Protein AF-A0A957U459-F1 (afdb_monomer)

Structure (mmCIF, N/CA/C/O backbone):
data_AF-A0A957U459-F1
#
_entry.id   AF-A0A957U459-F1
#
loop_
_atom_site.group_PDB
_atom_site.id
_atom_site.type_symbol
_atom_site.label_atom_id
_atom_site.label_alt_id
_atom_site.label_comp_id
_atom_site.label_asym_id
_atom_site.label_entity_id
_atom_site.label_seq_id
_atom_site.pdbx_PDB_ins_code
_atom_site.Cartn_x
_atom_site.Cartn_y
_atom_site.Cartn_z
_atom_site.occupancy
_atom_site.B_iso_or_equiv
_atom_site.auth_seq_id
_atom_site.auth_comp_id
_atom_site.auth_asym_id
_atom_site.auth_atom_id
_atom_site.pdbx_PDB_model_num
ATOM 1 N N . HIS A 1 1 ? 4.588 12.563 -4.373 1.00 88.31 1 HIS A N 1
ATOM 2 C CA . HIS A 1 1 ? 4.957 13.538 -3.320 1.00 88.31 1 HIS A CA 1
ATOM 3 C C . HIS A 1 1 ? 5.023 12.902 -1.923 1.00 88.31 1 HIS A C 1
ATOM 5 O O . HIS A 1 1 ? 5.038 13.617 -0.930 1.00 88.31 1 HIS A O 1
ATOM 11 N N . ILE A 1 2 ? 5.084 11.569 -1.825 1.00 95.94 2 ILE A N 1
ATOM 12 C CA . ILE A 1 2 ? 5.213 10.871 -0.546 1.00 95.94 2 ILE A CA 1
ATOM 13 C C . ILE A 1 2 ? 6.678 10.910 -0.098 1.00 95.94 2 ILE A C 1
ATOM 15 O O . ILE A 1 2 ? 7.580 10.690 -0.911 1.00 95.94 2 ILE A O 1
ATOM 19 N N . ILE A 1 3 ? 6.904 11.215 1.178 1.00 97.38 3 ILE A N 1
ATOM 20 C CA . ILE A 1 3 ? 8.229 11.319 1.794 1.00 97.38 3 ILE A CA 1
ATOM 21 C C . ILE A 1 3 ? 8.447 10.111 2.697 1.00 97.38 3 ILE A C 1
ATOM 23 O O . ILE A 1 3 ? 7.568 9.761 3.482 1.00 97.38 3 ILE A O 1
ATOM 27 N N . ASP A 1 4 ? 9.620 9.492 2.597 1.00 97.31 4 ASP A N 1
ATOM 28 C CA . ASP A 1 4 ? 10.031 8.436 3.516 1.00 97.31 4 ASP A CA 1
ATOM 29 C C . ASP A 1 4 ? 10.542 9.067 4.823 1.00 97.31 4 ASP A C 1
ATOM 31 O O . ASP A 1 4 ? 11.595 9.717 4.814 1.00 97.31 4 ASP A O 1
ATOM 35 N N . PRO A 1 5 ? 9.846 8.874 5.958 1.00 96.50 5 PRO A N 1
ATOM 36 C CA . PRO A 1 5 ? 10.207 9.508 7.222 1.00 96.50 5 PRO A CA 1
ATOM 37 C C . PRO A 1 5 ? 11.565 9.047 7.767 1.00 96.50 5 PRO A C 1
ATOM 39 O O . PRO A 1 5 ? 12.172 9.768 8.552 1.00 96.50 5 PRO A O 1
ATOM 42 N N . ARG A 1 6 ? 12.080 7.885 7.342 1.00 95.88 6 ARG A N 1
ATOM 43 C CA . ARG A 1 6 ? 13.396 7.385 7.779 1.00 95.88 6 ARG A CA 1
ATOM 44 C C . ARG A 1 6 ? 14.543 8.189 7.178 1.00 95.88 6 ARG A C 1
ATOM 46 O O . ARG A 1 6 ? 15.633 8.219 7.739 1.00 95.88 6 ARG A O 1
ATOM 53 N N . THR A 1 7 ? 14.313 8.798 6.014 1.00 96.88 7 THR A N 1
ATOM 54 C CA . THR A 1 7 ? 15.354 9.490 5.239 1.00 96.88 7 THR A CA 1
ATOM 55 C C . THR A 1 7 ? 15.067 10.972 5.019 1.00 96.88 7 THR A C 1
ATOM 57 O O . THR A 1 7 ? 15.981 11.715 4.670 1.00 96.88 7 THR A O 1
ATOM 60 N N . GLY A 1 8 ? 13.813 11.409 5.176 1.00 97.44 8 GLY A N 1
ATOM 61 C CA . GLY A 1 8 ? 13.367 12.767 4.859 1.00 97.44 8 GLY A CA 1
ATOM 62 C C . GLY A 1 8 ? 13.345 13.087 3.360 1.00 97.44 8 GLY A C 1
ATOM 63 O O . GLY A 1 8 ? 13.225 14.249 2.980 1.00 97.44 8 GLY A O 1
ATOM 64 N N . ARG A 1 9 ? 13.483 12.081 2.487 1.00 98.12 9 ARG A N 1
ATOM 65 C CA . ARG A 1 9 ? 13.550 12.233 1.023 1.00 98.12 9 ARG A CA 1
ATOM 66 C C . ARG A 1 9 ? 12.311 11.623 0.355 1.00 98.12 9 ARG A C 1
ATOM 68 O O . ARG A 1 9 ? 11.603 10.852 1.005 1.00 98.12 9 ARG A O 1
ATOM 75 N N . PRO A 1 10 ? 12.033 11.928 -0.931 1.00 98.06 10 PRO A N 1
ATOM 76 C CA . PRO A 1 10 ? 10.982 11.236 -1.672 1.00 98.06 10 PRO A CA 1
ATOM 77 C C . PRO A 1 10 ? 11.130 9.718 -1.551 1.00 98.06 10 PRO A C 1
ATOM 79 O O . PRO A 1 10 ? 12.237 9.196 -1.712 1.00 98.06 10 PRO A O 1
ATOM 82 N N . ALA A 1 11 ? 10.027 9.035 -1.244 1.00 97.50 11 ALA A N 1
ATOM 83 C CA . ALA A 1 11 ? 10.025 7.589 -1.078 1.00 97.50 11 ALA A CA 1
ATOM 84 C C . ALA A 1 11 ? 10.488 6.900 -2.370 1.00 97.50 11 ALA A C 1
ATOM 86 O O . ALA A 1 11 ? 10.060 7.258 -3.468 1.00 97.50 11 ALA A O 1
ATOM 87 N N . LYS A 1 12 ? 11.377 5.915 -2.226 1.00 97.38 12 LYS A N 1
ATOM 88 C CA . LYS A 1 12 ? 11.777 5.006 -3.302 1.00 97.38 12 LYS A CA 1
ATOM 89 C C . LYS A 1 12 ? 11.097 3.672 -3.036 1.00 97.38 12 LYS A C 1
ATOM 91 O O . LYS A 1 12 ? 11.358 3.079 -1.996 1.00 97.38 12 LYS A O 1
ATOM 96 N N . THR A 1 13 ? 10.232 3.243 -3.943 1.00 97.75 13 THR A N 1
ATOM 97 C CA . THR A 1 13 ? 9.380 2.066 -3.764 1.00 97.75 13 THR A CA 1
ATOM 98 C C . THR A 1 13 ? 9.205 1.329 -5.086 1.00 97.75 13 THR A C 1
ATOM 100 O O . THR A 1 13 ? 9.276 1.945 -6.150 1.00 97.75 13 THR A O 1
ATOM 103 N N . ASP A 1 14 ? 9.005 0.018 -5.007 1.00 98.06 14 ASP A N 1
ATOM 104 C CA . ASP A 1 14 ? 8.630 -0.867 -6.112 1.00 98.06 14 ASP A CA 1
ATOM 105 C C . ASP A 1 14 ? 7.112 -0.877 -6.369 1.00 98.06 14 ASP A C 1
ATOM 107 O O . ASP A 1 14 ? 6.656 -1.431 -7.369 1.00 98.06 14 ASP A O 1
ATOM 111 N N . VAL A 1 15 ? 6.337 -0.182 -5.537 1.00 98.25 15 VAL A N 1
ATOM 112 C CA . VAL A 1 15 ? 4.883 -0.054 -5.650 1.00 98.25 15 VAL A CA 1
ATOM 113 C C . VAL A 1 15 ? 4.493 1.073 -6.604 1.00 98.25 15 VAL A C 1
ATOM 115 O O . VAL A 1 15 ? 4.879 2.227 -6.410 1.00 98.25 15 VAL A O 1
ATOM 118 N N . LEU A 1 16 ? 3.672 0.749 -7.600 1.00 97.62 16 LEU A N 1
ATOM 119 C CA . LEU A 1 16 ? 3.060 1.708 -8.516 1.00 97.62 16 LEU A CA 1
ATOM 120 C C . LEU A 1 16 ? 1.793 2.329 -7.911 1.00 97.62 16 LEU A C 1
ATOM 122 O O . LEU A 1 16 ? 1.601 3.544 -7.979 1.00 97.62 16 LEU A O 1
ATOM 126 N N . ALA A 1 17 ? 0.931 1.508 -7.307 1.00 97.38 17 ALA A N 1
ATOM 127 C CA . ALA A 1 17 ? -0.320 1.954 -6.699 1.00 97.38 17 ALA A CA 1
ATOM 128 C C . ALA A 1 17 ? -0.729 1.078 -5.508 1.00 97.38 17 ALA A C 1
ATOM 130 O O . ALA A 1 17 ? -0.425 -0.111 -5.459 1.00 97.38 17 ALA A O 1
ATOM 131 N N . VAL A 1 18 ? -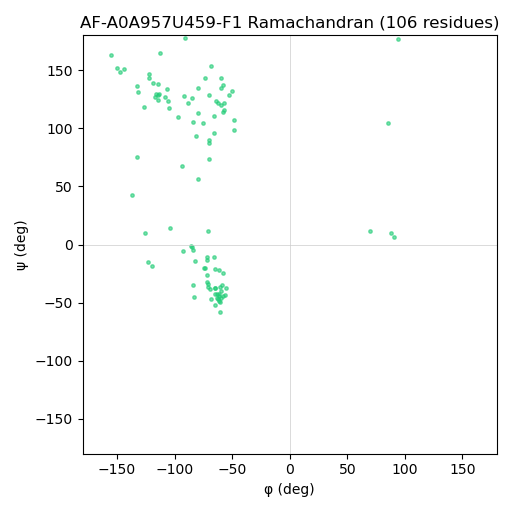1.465 1.673 -4.566 1.00 97.94 18 VAL A N 1
ATOM 132 C CA . VAL A 1 18 ? -2.082 0.966 -3.437 1.00 97.94 18 VAL A CA 1
ATOM 133 C C . VAL A 1 18 ? -3.540 1.383 -3.329 1.00 97.94 18 VAL A C 1
ATOM 135 O O . VAL A 1 18 ? -3.843 2.575 -3.295 1.00 97.94 18 VAL A O 1
ATOM 138 N N . THR A 1 19 ? -4.429 0.403 -3.214 1.00 96.81 19 THR A N 1
ATOM 139 C CA . THR A 1 19 ? -5.828 0.595 -2.825 1.00 96.81 19 THR A CA 1
ATOM 140 C C . THR A 1 19 ? -6.043 -0.060 -1.469 1.00 96.81 19 THR A C 1
ATOM 142 O O . THR A 1 19 ? -5.688 -1.220 -1.288 1.00 96.81 19 THR A O 1
ATOM 145 N N . MET A 1 20 ? -6.625 0.674 -0.520 1.00 97.62 20 MET A N 1
ATOM 146 C CA . MET A 1 20 ? -6.884 0.189 0.837 1.00 97.62 20 MET A CA 1
ATOM 147 C C . MET A 1 20 ? -8.376 0.193 1.143 1.00 97.62 20 MET A C 1
ATOM 149 O O . MET A 1 20 ? -9.068 1.168 0.853 1.00 97.62 20 MET A O 1
ATOM 153 N N . LEU A 1 21 ? -8.841 -0.862 1.805 1.00 96.56 21 LEU A N 1
ATOM 154 C CA . LEU A 1 21 ? -10.178 -0.965 2.370 1.00 96.56 21 LEU A CA 1
ATOM 155 C C . LEU A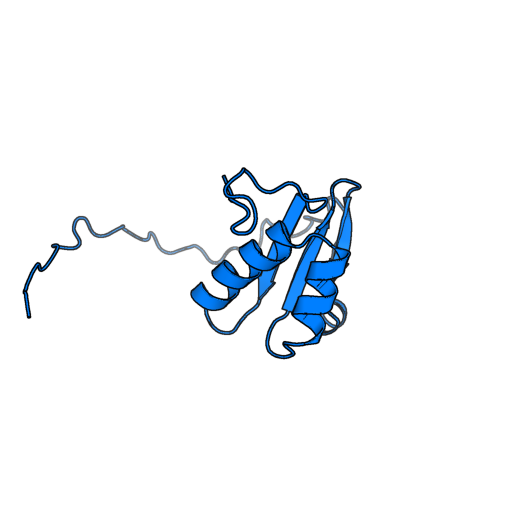 1 21 ? -10.082 -1.031 3.897 1.00 96.56 21 LEU A C 1
ATOM 157 O O . LEU A 1 21 ? -9.341 -1.841 4.458 1.00 96.56 21 LEU A O 1
ATOM 161 N N . ALA A 1 22 ? -10.841 -0.162 4.559 1.00 96.69 22 ALA A N 1
ATOM 162 C CA . ALA A 1 22 ? -10.960 -0.094 6.010 1.00 96.69 22 ALA A CA 1
ATOM 163 C C . ALA A 1 22 ? -12.303 0.546 6.392 1.00 96.69 22 ALA A C 1
ATOM 165 O O . ALA A 1 22 ? -12.897 1.262 5.587 1.00 96.69 22 ALA A O 1
ATOM 166 N N . ASP A 1 23 ? -12.726 0.378 7.647 1.00 97.00 23 ASP A N 1
ATOM 167 C CA . ASP A 1 23 ? -13.982 0.948 8.170 1.00 97.00 23 ASP A CA 1
ATOM 168 C C . ASP A 1 23 ? -14.033 2.483 8.131 1.00 97.00 23 ASP A C 1
ATOM 170 O O . ASP A 1 23 ? -15.102 3.089 8.192 1.00 97.00 23 ASP A O 1
ATOM 174 N N . ARG A 1 24 ? -12.866 3.136 8.076 1.00 97.50 24 ARG A N 1
ATOM 175 C CA . ARG A 1 24 ? -12.745 4.596 8.041 1.00 97.50 24 ARG A CA 1
ATOM 176 C C . ARG A 1 24 ? -11.779 5.035 6.956 1.00 97.50 24 ARG A C 1
ATOM 178 O O . ARG A 1 24 ? -10.652 4.543 6.889 1.00 97.50 24 ARG A O 1
ATOM 185 N N . THR A 1 25 ? -12.166 6.065 6.208 1.00 97.38 25 THR A N 1
ATOM 186 C CA . THR A 1 25 ? -11.351 6.651 5.134 1.00 97.38 25 THR A CA 1
ATOM 187 C C . THR A 1 25 ? -9.980 7.106 5.623 1.00 97.38 25 THR A C 1
ATOM 189 O O . THR A 1 25 ? -8.978 6.807 4.988 1.00 97.38 25 THR A O 1
ATOM 192 N N . VAL A 1 26 ? -9.908 7.760 6.789 1.00 97.94 26 VAL A N 1
ATOM 193 C CA . VAL A 1 26 ? -8.627 8.198 7.375 1.00 97.94 26 VAL A CA 1
ATOM 194 C C . VAL A 1 26 ? -7.694 7.021 7.667 1.00 97.94 26 VAL A C 1
ATOM 196 O O . VAL A 1 26 ? -6.488 7.114 7.474 1.00 97.94 26 VAL A O 1
ATOM 199 N N . THR A 1 27 ? -8.249 5.886 8.094 1.00 98.00 27 THR A N 1
ATOM 200 C CA . THR A 1 27 ? -7.473 4.675 8.354 1.00 98.00 27 THR A CA 1
ATOM 201 C C . THR A 1 27 ? -6.937 4.106 7.040 1.00 98.00 27 THR A C 1
ATOM 203 O O . THR A 1 27 ? -5.739 3.845 6.943 1.00 98.00 27 THR A O 1
ATOM 206 N N . ALA A 1 28 ? -7.777 3.993 6.008 1.00 98.12 28 ALA A N 1
ATOM 207 C CA . ALA A 1 28 ? -7.343 3.557 4.680 1.00 98.12 28 ALA A CA 1
ATOM 208 C C . ALA A 1 28 ? -6.242 4.466 4.099 1.00 98.12 28 ALA A C 1
ATOM 210 O O . ALA A 1 28 ? -5.233 3.971 3.605 1.00 98.12 28 ALA A O 1
ATOM 211 N N . GLU A 1 29 ? -6.400 5.785 4.218 1.00 97.44 29 GLU A N 1
ATOM 212 C CA . GLU A 1 29 ? -5.469 6.792 3.701 1.00 97.44 29 GLU A CA 1
ATOM 213 C C . GLU A 1 29 ? -4.071 6.673 4.325 1.00 97.44 29 GLU A C 1
ATOM 215 O O . GLU A 1 29 ? -3.068 6.587 3.606 1.00 97.44 29 GLU A O 1
ATOM 220 N N . ILE A 1 30 ? -4.012 6.571 5.657 1.00 97.44 30 ILE A N 1
ATOM 221 C CA . ILE A 1 30 ? -2.753 6.440 6.397 1.00 97.44 30 ILE A CA 1
ATOM 222 C C . ILE A 1 30 ? -2.037 5.151 5.988 1.00 97.44 30 ILE A C 1
ATOM 224 O O . ILE A 1 30 ? -0.834 5.154 5.709 1.00 97.44 30 ILE A O 1
ATOM 228 N N . HIS A 1 31 ? -2.771 4.038 5.943 1.00 98.38 31 HIS A N 1
ATOM 229 C CA . HIS A 1 31 ? -2.177 2.742 5.637 1.00 98.38 31 HIS A CA 1
ATOM 230 C C . HIS A 1 31 ? -1.766 2.615 4.169 1.00 98.38 31 HIS A C 1
ATOM 232 O O . HIS A 1 31 ? -0.732 2.006 3.905 1.00 98.38 31 HIS A O 1
ATOM 238 N N . ALA A 1 32 ? -2.474 3.254 3.233 1.00 98.19 32 ALA A N 1
ATOM 239 C CA . ALA A 1 32 ? -2.084 3.277 1.825 1.00 98.19 32 ALA A CA 1
ATOM 240 C C . ALA A 1 32 ? -0.698 3.912 1.650 1.00 98.19 32 ALA A C 1
ATOM 242 O O . ALA A 1 32 ? 0.176 3.348 0.991 1.00 98.19 32 ALA A O 1
ATOM 243 N N . LYS A 1 33 ? -0.460 5.054 2.310 1.00 97.94 33 LYS A N 1
ATOM 244 C CA . LYS A 1 33 ? 0.847 5.726 2.300 1.00 97.94 33 LYS A CA 1
ATOM 245 C C . LYS A 1 33 ? 1.929 4.887 2.972 1.00 97.94 33 LYS A C 1
ATOM 247 O O . LYS A 1 33 ? 3.038 4.814 2.451 1.00 97.94 33 LYS A O 1
ATOM 252 N N . ALA A 1 34 ? 1.617 4.256 4.106 1.00 98.12 34 ALA A N 1
ATOM 253 C CA . ALA A 1 34 ? 2.565 3.395 4.808 1.00 98.12 34 ALA A CA 1
ATOM 254 C C . ALA A 1 34 ? 3.015 2.220 3.927 1.00 98.12 34 ALA A C 1
ATOM 256 O O . ALA A 1 34 ? 4.213 2.012 3.763 1.00 98.12 34 ALA A O 1
ATOM 257 N N . VAL A 1 35 ? 2.071 1.504 3.310 1.00 98.50 35 VAL A N 1
ATOM 258 C CA . VAL A 1 35 ? 2.355 0.389 2.393 1.00 98.50 35 VAL A CA 1
ATOM 259 C C . VAL A 1 35 ? 3.157 0.867 1.183 1.00 98.50 35 VAL A C 1
ATOM 261 O O . VAL A 1 35 ? 4.167 0.257 0.846 1.00 98.50 35 VAL A O 1
ATOM 264 N N . LEU A 1 36 ? 2.786 2.004 0.586 1.00 98.44 36 LEU A N 1
ATOM 265 C CA . LEU A 1 36 ? 3.520 2.574 -0.545 1.00 98.44 36 LEU A CA 1
ATOM 266 C C . LEU A 1 36 ? 4.977 2.900 -0.185 1.00 98.44 36 LEU A C 1
ATOM 268 O O . LEU A 1 36 ? 5.868 2.650 -0.990 1.00 98.44 36 LEU A O 1
ATOM 272 N N . ILE A 1 37 ? 5.243 3.431 1.013 1.00 98.38 37 ILE A N 1
ATOM 273 C CA . ILE A 1 37 ? 6.612 3.720 1.481 1.00 98.38 37 ILE A CA 1
ATOM 274 C C . ILE A 1 37 ? 7.399 2.434 1.753 1.00 98.38 37 ILE A C 1
ATOM 276 O O . ILE A 1 37 ? 8.601 2.396 1.496 1.00 98.38 37 ILE A O 1
ATOM 280 N N . LEU A 1 38 ? 6.744 1.413 2.310 1.00 98.25 38 LEU A N 1
ATOM 281 C CA . LEU A 1 38 ? 7.375 0.148 2.682 1.00 98.25 38 LEU A CA 1
ATOM 282 C C . LEU A 1 38 ? 7.776 -0.693 1.462 1.00 98.25 38 LEU A C 1
ATOM 284 O O . LEU A 1 38 ? 8.805 -1.362 1.518 1.00 98.25 38 LEU A O 1
ATOM 288 N N . GLY A 1 39 ? 7.001 -0.630 0.379 1.00 98.19 39 GLY A N 1
ATOM 289 C CA . GLY A 1 39 ? 7.177 -1.4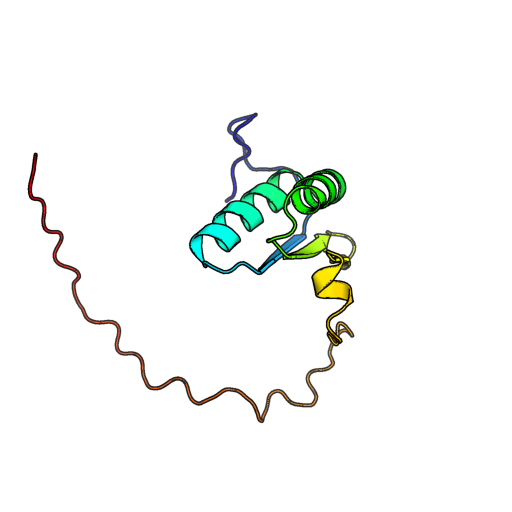96 -0.787 1.00 98.19 39 GLY A CA 1
ATOM 290 C C . GLY A 1 39 ? 6.291 -2.742 -0.727 1.00 98.19 39 GLY A C 1
ATOM 291 O O . GLY A 1 39 ? 5.574 -2.950 0.255 1.00 98.19 39 GLY A O 1
ATOM 292 N N . VAL A 1 40 ? 6.330 -3.572 -1.771 1.00 98.19 40 VAL A N 1
ATOM 293 C CA . VAL A 1 40 ? 5.436 -4.737 -1.914 1.00 98.19 40 VAL A CA 1
ATOM 294 C C . VAL A 1 40 ? 5.624 -5.733 -0.766 1.00 98.19 40 VAL A C 1
ATOM 296 O O . VAL A 1 40 ? 4.682 -6.009 -0.023 1.00 98.19 40 VAL A O 1
ATOM 299 N N . GLU A 1 41 ? 6.839 -6.253 -0.577 1.00 97.31 41 GLU A N 1
ATOM 300 C CA . GLU A 1 41 ? 7.100 -7.338 0.382 1.00 97.31 41 GLU A CA 1
ATOM 301 C C . GLU A 1 41 ? 6.839 -6.907 1.837 1.00 97.31 41 GLU A C 1
ATOM 303 O O . GLU A 1 41 ? 6.084 -7.542 2.581 1.00 97.31 41 GLU A O 1
ATOM 308 N N . GLU A 1 42 ? 7.447 -5.793 2.246 1.00 98.12 42 GLU A N 1
ATOM 309 C CA . GLU A 1 42 ? 7.288 -5.220 3.584 1.00 98.12 42 GLU A CA 1
ATOM 310 C C . GLU A 1 42 ? 5.847 -4.755 3.831 1.00 98.12 42 GLU A C 1
ATOM 312 O O . GLU A 1 42 ? 5.317 -4.922 4.932 1.00 98.12 42 GLU A O 1
ATOM 317 N N . GLY A 1 43 ? 5.194 -4.205 2.804 1.00 97.94 43 GLY A N 1
ATOM 318 C CA . GLY A 1 43 ? 3.804 -3.772 2.841 1.00 97.94 43 GLY A CA 1
ATOM 319 C C . GLY A 1 43 ? 2.839 -4.932 3.077 1.00 97.94 43 GLY A C 1
ATOM 320 O O . GLY A 1 43 ? 1.993 -4.849 3.967 1.00 97.94 43 GLY A O 1
ATOM 321 N N . LEU A 1 44 ? 3.004 -6.052 2.367 1.00 97.00 44 LEU A N 1
ATOM 322 C CA . LEU A 1 44 ? 2.205 -7.260 2.599 1.00 97.00 44 LEU A CA 1
ATOM 323 C C . LEU A 1 44 ? 2.413 -7.809 4.013 1.00 97.00 44 LEU A C 1
ATOM 325 O O . LEU A 1 44 ? 1.444 -8.146 4.697 1.00 97.00 44 LEU A O 1
ATOM 329 N N . ARG A 1 45 ? 3.657 -7.834 4.507 1.00 97.25 45 ARG A N 1
ATOM 330 C CA . ARG A 1 45 ? 3.940 -8.269 5.884 1.00 97.25 45 ARG A CA 1
ATOM 331 C C . ARG A 1 45 ? 3.328 -7.338 6.926 1.00 97.25 45 ARG A C 1
ATOM 333 O O . ARG A 1 45 ? 2.857 -7.794 7.969 1.00 97.25 45 ARG A O 1
ATOM 340 N N . TYR A 1 46 ? 3.328 -6.039 6.651 1.00 97.69 46 TYR A N 1
ATOM 341 C CA . TYR A 1 46 ? 2.682 -5.031 7.479 1.00 97.69 46 TYR A CA 1
ATOM 342 C C . TYR A 1 46 ? 1.160 -5.233 7.542 1.00 97.69 46 TYR A C 1
ATOM 344 O O . TYR A 1 46 ? 0.578 -5.140 8.629 1.00 97.69 46 TYR A O 1
ATOM 352 N N . LEU A 1 47 ? 0.521 -5.545 6.410 1.00 96.88 47 LEU A N 1
ATOM 353 C CA . LEU A 1 47 ? -0.918 -5.815 6.334 1.00 96.88 47 LEU A CA 1
ATOM 354 C C . LEU A 1 47 ? -1.301 -7.146 6.989 1.00 96.88 47 LEU A C 1
ATOM 356 O O . LEU A 1 47 ? -2.303 -7.201 7.695 1.00 96.88 47 LEU A O 1
ATOM 360 N N . ALA A 1 48 ? -0.469 -8.184 6.876 1.00 95.19 48 ALA A N 1
ATOM 361 C CA . ALA A 1 48 ? -0.710 -9.484 7.513 1.00 95.19 48 ALA A CA 1
ATOM 362 C C . ALA A 1 48 ? -0.860 -9.404 9.048 1.00 95.19 48 ALA A C 1
ATOM 364 O O . ALA A 1 48 ? -1.501 -10.250 9.664 1.00 95.19 48 ALA A O 1
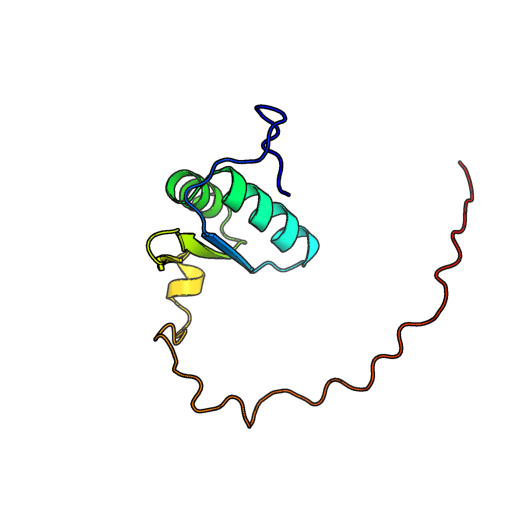ATOM 365 N N . GLN A 1 49 ? -0.298 -8.369 9.680 1.00 96.62 49 GLN A N 1
ATOM 366 C CA . GLN A 1 49 ? -0.412 -8.124 11.124 1.00 96.62 49 GLN A CA 1
ATOM 367 C C . GLN A 1 49 ? -1.679 -7.338 11.511 1.00 96.62 49 GLN A C 1
ATOM 369 O O . GLN A 1 49 ? -1.880 -7.033 12.687 1.00 96.62 49 GLN A O 1
ATOM 374 N N . ARG A 1 50 ? -2.509 -6.946 10.537 1.00 96.25 50 ARG A N 1
ATOM 375 C CA . ARG A 1 50 ? -3.652 -6.037 10.703 1.00 96.25 50 ARG A CA 1
ATOM 376 C C . ARG A 1 50 ? -4.890 -6.617 10.010 1.00 96.25 50 ARG A C 1
ATOM 378 O O . ARG A 1 50 ? -5.294 -6.104 8.974 1.00 96.25 50 ARG A O 1
ATOM 385 N N . PRO A 1 51 ? -5.539 -7.636 10.598 1.00 92.06 51 PRO A N 1
ATOM 386 C CA . PRO A 1 51 ? -6.637 -8.371 9.958 1.00 92.06 51 PRO A CA 1
ATOM 387 C C . PRO A 1 51 ? -7.908 -7.543 9.699 1.00 92.06 51 PRO A C 1
ATOM 389 O O . PRO A 1 51 ? -8.807 -8.011 9.017 1.00 92.06 51 PRO A O 1
ATOM 392 N N . ALA A 1 52 ? -8.007 -6.328 10.248 1.00 94.38 52 ALA A N 1
ATOM 393 C CA . ALA A 1 52 ? -9.096 -5.392 9.957 1.00 94.38 52 ALA A CA 1
ATOM 394 C C . ALA A 1 52 ? -8.849 -4.541 8.694 1.00 94.38 52 ALA A C 1
ATOM 396 O O . ALA A 1 52 ? -9.677 -3.699 8.351 1.00 94.38 52 ALA A O 1
ATOM 397 N N . LEU A 1 53 ? -7.693 -4.698 8.043 1.00 97.19 53 LEU A N 1
ATOM 398 C CA . LEU A 1 53 ? -7.324 -3.976 6.833 1.00 97.19 53 LEU A CA 1
ATOM 399 C C . LEU A 1 53 ? -7.213 -4.949 5.672 1.00 97.19 53 LEU A C 1
ATOM 401 O O . LEU A 1 53 ? -6.587 -5.999 5.788 1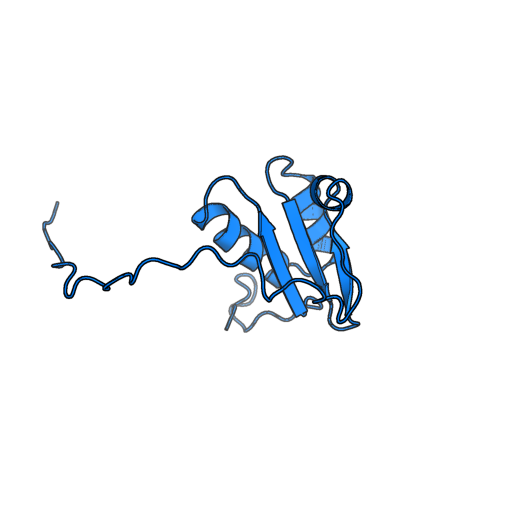.00 97.19 53 LEU A O 1
ATOM 405 N N . GLU A 1 54 ? -7.725 -4.531 4.525 1.00 97.19 54 GLU A N 1
ATOM 406 C CA . GLU A 1 54 ? -7.508 -5.227 3.265 1.00 97.19 54 GLU A CA 1
ATOM 407 C C . GLU A 1 54 ? -6.854 -4.271 2.265 1.00 97.19 54 GLU A C 1
ATOM 409 O O . GLU A 1 54 ? -7.109 -3.063 2.290 1.00 97.19 54 GLU A O 1
ATOM 414 N N . GLY A 1 55 ? -5.997 -4.796 1.393 1.00 96.31 55 GLY A N 1
ATOM 415 C CA . GLY A 1 55 ? -5.258 -3.995 0.425 1.00 96.31 55 GLY A CA 1
ATOM 416 C C . GLY A 1 55 ? -4.973 -4.709 -0.893 1.00 96.31 55 GLY A C 1
ATOM 417 O O . GLY A 1 55 ? -4.786 -5.925 -0.942 1.00 96.31 55 GLY A O 1
ATOM 418 N N . LEU A 1 56 ? -4.923 -3.910 -1.955 1.00 96.69 56 LEU A N 1
ATOM 419 C CA . LEU A 1 56 ? -4.450 -4.269 -3.287 1.00 96.69 56 LEU A CA 1
ATOM 420 C C . LEU A 1 56 ? -3.231 -3.404 -3.593 1.00 96.69 56 LEU A C 1
ATOM 422 O O . LEU A 1 56 ? -3.300 -2.178 -3.497 1.00 96.69 56 LEU A O 1
ATOM 426 N N . ILE A 1 57 ? -2.130 -4.040 -3.970 1.00 98.00 57 ILE A N 1
ATOM 427 C CA . ILE A 1 57 ? -0.884 -3.390 -4.366 1.00 98.00 57 ILE A CA 1
ATOM 428 C C . ILE A 1 57 ? -0.624 -3.740 -5.830 1.00 98.00 57 ILE A C 1
ATOM 430 O O . ILE A 1 57 ? -0.666 -4.910 -6.194 1.00 98.00 57 ILE A O 1
ATOM 434 N N . ILE A 1 58 ? -0.362 -2.733 -6.657 1.00 97.31 58 ILE A N 1
ATOM 435 C CA . ILE A 1 58 ? 0.127 -2.910 -8.028 1.00 97.31 58 ILE A CA 1
ATO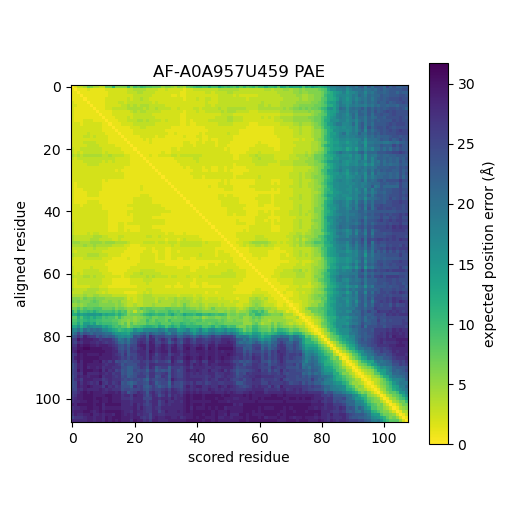M 436 C C . ILE A 1 58 ? 1.583 -2.478 -8.026 1.00 97.31 58 ILE A C 1
ATOM 438 O O . ILE A 1 58 ? 1.885 -1.372 -7.569 1.00 97.31 58 ILE A O 1
ATOM 442 N N . ASP A 1 59 ? 2.482 -3.323 -8.508 1.00 97.50 59 ASP A N 1
ATOM 443 C CA . ASP A 1 59 ? 3.894 -2.970 -8.643 1.00 97.50 59 ASP A CA 1
ATOM 444 C C . ASP A 1 59 ? 4.225 -2.371 -10.020 1.00 97.50 59 ASP A C 1
ATOM 446 O O . ASP A 1 59 ? 3.367 -2.215 -10.890 1.00 97.50 59 ASP A O 1
ATOM 450 N N . HIS A 1 60 ? 5.483 -1.977 -10.219 1.00 95.69 60 HIS A N 1
ATOM 451 C CA . HIS A 1 60 ? 5.926 -1.399 -11.493 1.00 95.69 60 HIS A CA 1
ATOM 452 C C . HIS A 1 60 ? 6.024 -2.417 -12.643 1.00 95.69 60 HIS A C 1
ATOM 454 O O . HIS A 1 60 ? 6.155 -1.994 -13.792 1.00 95.69 60 HIS A O 1
ATOM 460 N N . ALA A 1 61 ? 5.976 -3.725 -12.363 1.00 95.12 61 ALA A N 1
ATOM 461 C CA . ALA A 1 61 ? 5.861 -4.761 -13.389 1.00 95.12 61 ALA A CA 1
ATOM 462 C C . ALA A 1 61 ? 4.402 -4.956 -13.844 1.00 95.12 61 ALA A C 1
ATOM 464 O O . ALA A 1 61 ? 4.163 -5.519 -14.912 1.00 95.12 61 ALA A O 1
ATOM 465 N N . GLY A 1 62 ? 3.444 -4.422 -13.081 1.00 93.06 62 GLY A N 1
ATOM 466 C CA . GLY A 1 62 ? 2.013 -4.573 -13.315 1.00 93.06 62 GLY A CA 1
ATOM 467 C C . GLY A 1 62 ? 1.414 -5.780 -12.596 1.00 93.06 62 GLY A C 1
ATOM 468 O O . GLY A 1 62 ? 0.234 -6.064 -12.804 1.00 93.06 62 GLY A O 1
ATOM 469 N N . ASP A 1 63 ? 2.187 -6.467 -11.750 1.00 95.00 63 ASP A N 1
ATOM 470 C CA . ASP A 1 63 ? 1.673 -7.578 -10.960 1.00 95.00 63 ASP A CA 1
ATOM 471 C C . ASP A 1 63 ? 0.786 -7.048 -9.827 1.00 95.00 63 ASP A C 1
ATOM 473 O O . ASP A 1 63 ? 1.033 -5.989 -9.235 1.00 95.00 63 ASP A O 1
ATOM 477 N N . ILE A 1 64 ? -0.277 -7.802 -9.537 1.00 95.31 64 ILE A N 1
ATOM 478 C CA . ILE A 1 64 ? -1.269 -7.456 -8.521 1.00 95.31 64 ILE A CA 1
ATOM 479 C C . ILE A 1 64 ? -1.071 -8.350 -7.299 1.00 95.31 64 ILE A C 1
ATOM 481 O O . ILE A 1 64 ? -1.167 -9.574 -7.378 1.00 95.31 64 ILE A O 1
ATOM 485 N N . HIS A 1 65 ? -0.875 -7.717 -6.146 1.00 96.06 65 HIS A N 1
ATOM 486 C CA . HIS A 1 65 ? -0.705 -8.372 -4.855 1.00 96.06 65 HIS A CA 1
ATOM 487 C C . HIS A 1 65 ? -1.881 -8.023 -3.951 1.00 96.06 65 HIS A C 1
ATOM 489 O O . HIS A 1 65 ? -2.175 -6.850 -3.718 1.00 96.06 65 HIS A O 1
ATOM 495 N N . LEU A 1 66 ? -2.564 -9.038 -3.433 1.00 95.06 66 LEU A N 1
ATOM 496 C CA . LEU A 1 66 ? -3.806 -8.877 -2.683 1.00 95.06 66 LEU A CA 1
ATOM 497 C C . LEU A 1 66 ? -3.672 -9.464 -1.285 1.00 95.06 66 LEU A C 1
ATOM 499 O O . LEU A 1 66 ? -3.075 -10.524 -1.087 1.00 95.06 66 LEU A O 1
ATOM 503 N N . THR A 1 67 ? -4.299 -8.809 -0.316 1.00 94.69 67 THR A N 1
ATOM 504 C CA . THR A 1 67 ? -4.559 -9.434 0.978 1.00 94.69 67 THR A CA 1
ATOM 505 C C . THR A 1 67 ? -5.594 -10.563 0.839 1.00 94.69 67 THR A C 1
ATOM 507 O O . THR A 1 67 ? -6.436 -10.532 -0.068 1.00 94.69 67 THR A O 1
ATOM 510 N N . PRO A 1 68 ? -5.580 -11.571 1.733 1.00 90.38 68 PRO A N 1
ATOM 511 C CA . PRO A 1 68 ? -6.481 -12.719 1.633 1.00 90.38 68 PRO A CA 1
ATOM 512 C C . PRO A 1 68 ? -7.973 -12.365 1.570 1.00 90.38 68 PRO A C 1
ATOM 514 O O . PRO A 1 68 ? -8.717 -13.007 0.831 1.00 90.38 68 PRO A O 1
ATOM 517 N N . GLY A 1 69 ? -8.428 -11.342 2.300 1.00 88.62 69 GLY A N 1
ATOM 518 C CA . GLY A 1 69 ? -9.836 -10.950 2.289 1.00 88.62 69 GLY A CA 1
ATOM 519 C C . GLY A 1 69 ? -10.269 -10.235 1.008 1.00 88.62 69 GLY A C 1
A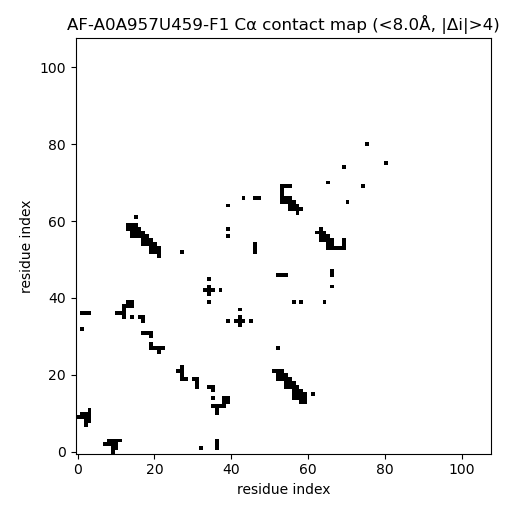TOM 520 O O . GLY A 1 69 ? -11.460 -10.234 0.701 1.00 88.62 69 GLY A O 1
ATOM 521 N N . LEU A 1 70 ? -9.341 -9.671 0.225 1.00 87.81 70 LEU A N 1
ATOM 522 C CA . LEU A 1 70 ? -9.632 -9.200 -1.135 1.00 87.81 70 LEU A CA 1
ATOM 523 C C . LEU A 1 70 ? -9.549 -10.315 -2.175 1.00 87.81 70 LEU A C 1
ATOM 525 O O . LEU A 1 70 ? -10.376 -10.315 -3.075 1.00 87.81 70 LEU A O 1
ATOM 529 N N . LEU A 1 71 ? -8.638 -11.285 -2.033 1.00 85.56 71 LEU A N 1
ATOM 530 C CA . LEU A 1 71 ? -8.620 -12.483 -2.892 1.00 85.56 71 LEU A CA 1
ATOM 531 C C . LEU A 1 71 ? -9.927 -13.276 -2.812 1.00 85.56 71 LEU A C 1
ATOM 533 O O . LEU A 1 71 ? -10.369 -13.852 -3.798 1.00 85.56 71 LEU A O 1
ATOM 537 N N . ALA A 1 72 ? -10.546 -13.308 -1.631 1.00 83.56 72 ALA A N 1
ATOM 538 C CA . ALA A 1 72 ? -11.833 -13.962 -1.422 1.00 83.56 72 ALA A CA 1
ATOM 539 C C . ALA A 1 72 ? -13.015 -13.208 -2.061 1.00 83.56 72 ALA A C 1
ATOM 541 O O . ALA A 1 72 ? -14.127 -13.738 -2.096 1.00 83.56 72 ALA A O 1
ATOM 542 N N . ARG A 1 73 ? -12.806 -11.973 -2.533 1.00 82.56 73 ARG A N 1
ATOM 543 C CA . ARG A 1 73 ? -13.801 -11.223 -3.297 1.00 82.56 73 ARG A CA 1
ATOM 544 C C . ARG A 1 73 ? -13.563 -11.512 -4.773 1.00 82.56 73 ARG A C 1
ATOM 546 O O . ARG A 1 73 ? -12.446 -11.374 -5.253 1.00 82.56 73 ARG A O 1
ATOM 553 N N . ASP A 1 74 ? -14.617 -11.918 -5.470 1.00 79.50 74 ASP A N 1
ATOM 554 C CA . ASP A 1 74 ? -14.600 -12.210 -6.906 1.00 79.50 74 ASP A CA 1
ATOM 555 C C . ASP A 1 74 ? -14.438 -10.906 -7.708 1.00 79.50 74 ASP A C 1
ATOM 557 O O . ASP A 1 74 ? -15.398 -10.326 -8.213 1.00 79.50 74 ASP A O 1
ATOM 561 N N . LEU A 1 75 ? -13.222 -10.359 -7.686 1.00 83.31 75 LEU A N 1
ATOM 562 C CA . LEU A 1 75 ? -12.847 -9.134 -8.376 1.00 83.31 75 LEU A CA 1
ATOM 563 C C . LEU A 1 75 ? -12.393 -9.491 -9.787 1.00 83.31 75 LEU A C 1
ATOM 565 O O . LEU A 1 75 ? -11.417 -10.220 -9.967 1.00 83.31 75 LEU A O 1
ATOM 569 N N . ASP A 1 76 ? -13.056 -8.920 -10.787 1.00 84.50 76 ASP A N 1
ATOM 570 C CA . ASP A 1 76 ? -12.567 -8.991 -12.156 1.00 84.50 76 ASP A CA 1
ATOM 571 C C . ASP A 1 76 ? -11.381 -8.034 -12.331 1.00 84.50 76 ASP A C 1
ATOM 573 O O . ASP A 1 76 ? -11.530 -6.812 -12.384 1.00 84.50 76 ASP A O 1
ATOM 577 N N . LEU A 1 77 ? -10.183 -8.612 -12.372 1.00 80.94 77 LEU A N 1
ATOM 578 C CA . LEU A 1 77 ? -8.919 -7.899 -12.553 1.00 80.94 77 LEU A CA 1
ATOM 579 C C . LEU A 1 77 ? -8.373 -8.053 -13.977 1.00 80.94 77 LEU A C 1
ATOM 581 O O . LEU A 1 77 ? -7.197 -7.772 -14.223 1.00 80.94 77 LEU A O 1
ATOM 585 N N . THR A 1 78 ? -9.197 -8.520 -14.920 1.00 77.44 78 THR A N 1
ATOM 586 C CA . THR A 1 78 ? -8.767 -8.652 -16.309 1.00 77.44 78 THR A CA 1
ATOM 587 C C . THR A 1 78 ? -8.595 -7.265 -16.953 1.00 77.44 78 THR A C 1
ATOM 589 O O . THR A 1 78 ? -9.478 -6.408 -16.868 1.00 77.44 78 THR A O 1
ATOM 592 N N . PRO A 1 79 ? -7.445 -6.977 -17.596 1.00 65.12 79 PRO A N 1
ATOM 593 C CA . PRO A 1 79 ? -7.233 -5.678 -18.224 1.00 65.12 79 PRO A CA 1
ATOM 594 C C . PRO A 1 79 ? -8.281 -5.396 -19.312 1.00 65.12 79 PRO A C 1
ATOM 596 O O . PRO A 1 79 ? -8.361 -6.116 -20.306 1.00 65.12 79 PRO A O 1
ATOM 599 N N . GLY A 1 80 ? -9.057 -4.320 -19.149 1.00 65.56 80 GLY A N 1
ATOM 600 C CA . GLY A 1 80 ? -10.022 -3.857 -20.154 1.00 65.56 80 GLY A CA 1
ATOM 601 C C . GLY A 1 80 ? -11.428 -4.465 -20.076 1.00 65.56 80 GLY A C 1
ATOM 602 O O . GLY A 1 80 ? -12.230 -4.206 -20.972 1.00 65.56 80 GLY A O 1
ATOM 603 N N . SER A 1 81 ? -11.779 -5.207 -19.024 1.00 53.69 81 SER A N 1
ATOM 604 C CA . SER A 1 81 ? -13.136 -5.729 -18.817 1.00 53.69 81 SER A CA 1
ATOM 605 C C . SER A 1 81 ? -14.104 -4.687 -18.241 1.00 53.69 81 SER A C 1
ATOM 607 O O . SER A 1 81 ? -14.755 -4.866 -17.220 1.00 53.69 81 SER A O 1
ATOM 609 N N . THR A 1 82 ? -14.260 -3.549 -18.913 1.00 49.34 82 THR A N 1
ATOM 610 C CA . THR A 1 82 ? -15.403 -2.665 -18.640 1.00 49.34 82 THR A CA 1
ATOM 611 C C . THR A 1 82 ? -16.533 -2.995 -19.610 1.00 49.34 82 THR A C 1
ATOM 613 O O . THR A 1 82 ? -16.843 -2.201 -20.492 1.00 49.34 82 THR A O 1
ATOM 616 N N . SER A 1 83 ? -17.149 -4.180 -19.489 1.00 53.56 83 SER A N 1
ATOM 617 C CA . SER A 1 83 ? -18.363 -4.463 -20.277 1.00 53.56 83 SER A CA 1
ATOM 618 C C . SER A 1 83 ? -19.599 -3.731 -19.740 1.00 53.56 83 SER A C 1
ATOM 620 O O . SER A 1 83 ? -20.520 -3.491 -20.513 1.00 53.56 83 SER A O 1
ATOM 622 N N . ASP A 1 84 ? -19.603 -3.290 -18.471 1.00 48.47 84 ASP A N 1
ATOM 623 C CA . ASP A 1 84 ? -20.838 -2.843 -17.796 1.00 48.47 84 ASP A CA 1
ATOM 624 C C . ASP A 1 84 ? -20.781 -1.418 -17.187 1.00 48.47 84 ASP A C 1
ATOM 626 O O . ASP A 1 84 ? -21.715 -0.983 -16.507 1.00 48.47 84 ASP A O 1
ATOM 630 N N . ALA A 1 85 ? -19.746 -0.613 -17.468 1.00 47.66 85 ALA A N 1
ATOM 631 C CA . ALA A 1 85 ? -19.638 0.768 -16.948 1.00 47.66 85 ALA A CA 1
ATOM 632 C C . ALA A 1 85 ? -20.626 1.788 -17.562 1.00 47.66 85 ALA A C 1
ATOM 634 O O . ALA A 1 85 ? -20.502 2.988 -17.326 1.00 47.66 85 ALA A O 1
ATOM 635 N N . ALA A 1 86 ? -21.635 1.333 -18.307 1.00 41.88 86 ALA A N 1
ATOM 636 C CA . ALA A 1 86 ? -22.769 2.162 -18.714 1.00 41.88 86 ALA A CA 1
ATOM 637 C C . ALA A 1 86 ? -23.973 2.075 -17.747 1.00 41.88 86 ALA A C 1
ATOM 639 O O . ALA A 1 86 ? -24.944 2.800 -17.949 1.00 41.88 86 ALA A O 1
ATOM 640 N N . GLY A 1 87 ? -23.948 1.211 -16.717 1.00 37.94 87 GLY A N 1
ATOM 641 C CA . GLY A 1 87 ? -25.163 0.869 -15.955 1.00 37.94 87 GLY A CA 1
ATOM 642 C C . GLY A 1 87 ? -25.173 1.094 -14.437 1.00 37.94 87 GLY A C 1
ATOM 643 O O . GLY A 1 87 ? -26.255 1.059 -13.858 1.00 37.94 87 GLY A O 1
ATOM 644 N N . ILE A 1 88 ? -24.031 1.299 -13.763 1.00 43.09 88 ILE A N 1
ATOM 645 C CA . ILE A 1 88 ? -23.972 1.286 -12.279 1.00 43.09 88 ILE A CA 1
ATOM 646 C C . ILE A 1 88 ? -23.109 2.425 -11.714 1.00 43.09 88 ILE A C 1
ATOM 648 O O . ILE A 1 88 ? -22.338 2.249 -10.775 1.00 43.09 88 ILE A O 1
ATOM 652 N N . LEU A 1 89 ? -23.240 3.633 -12.256 1.00 38.88 89 LEU A N 1
ATOM 653 C CA . LEU A 1 89 ? -23.004 4.811 -11.425 1.00 38.88 89 LEU A CA 1
ATOM 654 C C . LEU A 1 89 ? -24.380 5.269 -10.944 1.00 38.88 89 LEU A C 1
ATOM 656 O O . LEU A 1 89 ? -25.162 5.734 -11.777 1.00 38.88 89 LEU A O 1
ATOM 660 N N . PRO A 1 90 ? -24.736 5.131 -9.648 1.00 38.25 90 PRO A N 1
ATOM 661 C CA . PRO A 1 90 ? -25.848 5.916 -9.137 1.00 38.25 90 PRO A CA 1
ATOM 662 C C . PRO A 1 90 ? -25.537 7.370 -9.489 1.00 38.25 90 PRO A C 1
ATOM 664 O O . PRO A 1 90 ? -24.418 7.831 -9.259 1.00 38.25 90 PRO A O 1
ATOM 667 N N . SER A 1 91 ? -26.492 8.059 -10.112 1.00 47.41 91 SER A N 1
ATOM 668 C CA . SER A 1 91 ? -26.397 9.492 -10.368 1.00 47.41 91 SER A CA 1
ATOM 669 C C . SER A 1 91 ? -25.985 10.162 -9.062 1.00 47.41 91 SER A C 1
ATOM 671 O O . SER A 1 91 ? -26.779 10.185 -8.119 1.00 47.41 91 SER A O 1
ATOM 673 N N . ILE A 1 92 ? -24.733 10.622 -8.979 1.00 47.16 92 ILE A N 1
ATOM 674 C CA . ILE A 1 92 ? -24.263 11.430 -7.858 1.00 47.16 92 ILE A CA 1
ATOM 675 C C . ILE A 1 92 ? -25.208 12.638 -7.854 1.00 47.16 92 ILE A C 1
ATOM 677 O O . ILE A 1 92 ? -25.234 13.353 -8.857 1.00 47.16 92 ILE A O 1
ATOM 681 N N . PRO A 1 93 ? -26.054 12.837 -6.826 1.00 48.59 93 PRO A N 1
ATOM 682 C CA . PRO A 1 93 ? -26.846 14.056 -6.755 1.00 48.59 93 PRO A CA 1
ATOM 683 C C . PRO A 1 93 ? -25.867 15.228 -6.766 1.00 48.59 93 PRO A C 1
ATOM 685 O O . PRO A 1 93 ? -24.832 15.131 -6.107 1.00 48.59 93 PRO A O 1
ATOM 688 N N . ASP A 1 94 ? -26.167 16.283 -7.529 1.00 50.09 94 ASP A N 1
ATOM 689 C CA . ASP A 1 94 ? -25.319 17.473 -7.648 1.00 50.09 94 ASP A CA 1
ATOM 690 C C . ASP A 1 94 ? -24.903 17.960 -6.254 1.00 50.09 94 ASP A C 1
ATOM 692 O O . ASP A 1 94 ? -25.657 18.620 -5.534 1.00 50.09 94 ASP A O 1
ATOM 696 N N . TYR A 1 95 ? -23.691 17.585 -5.845 1.00 57.19 95 TYR A N 1
ATOM 697 C CA . TYR A 1 95 ? -23.131 17.976 -4.568 1.00 57.19 95 TYR A CA 1
ATOM 698 C C . TYR A 1 95 ? -22.577 19.380 -4.753 1.00 57.19 95 TYR A C 1
ATOM 700 O O . TYR A 1 95 ? -21.453 19.574 -5.217 1.00 57.19 95 TYR A O 1
ATOM 708 N N . SER A 1 96 ? -23.401 20.372 -4.430 1.00 51.28 96 SER A N 1
ATOM 709 C CA . SER A 1 96 ? -22.927 21.742 -4.281 1.00 51.28 96 SER A CA 1
ATOM 710 C C . SER A 1 96 ? -21.984 21.777 -3.084 1.00 51.28 96 SER A C 1
ATOM 712 O O . SER A 1 96 ? -22.417 21.582 -1.949 1.00 51.28 96 SER A O 1
ATOM 714 N N . ILE A 1 97 ? -20.693 21.985 -3.346 1.00 52.59 97 ILE A N 1
ATOM 715 C CA . ILE A 1 97 ? -19.704 22.320 -2.319 1.00 52.59 97 ILE A CA 1
ATOM 716 C C . ILE A 1 97 ? -20.228 23.593 -1.637 1.00 52.59 97 ILE A C 1
ATOM 718 O O . ILE A 1 97 ? -20.361 24.606 -2.325 1.00 52.59 97 ILE A O 1
ATOM 722 N N . PRO A 1 98 ? -20.585 23.578 -0.340 1.00 49.34 98 PRO A N 1
ATOM 723 C CA . PRO A 1 98 ? -20.955 24.810 0.333 1.00 49.34 98 PRO A CA 1
ATOM 724 C C . PRO A 1 98 ? -19.730 25.727 0.372 1.00 49.34 98 PRO A C 1
ATOM 726 O O . PRO A 1 98 ? -18.663 25.338 0.859 1.00 49.34 98 PRO A O 1
ATOM 729 N N . ASP A 1 99 ? -19.884 26.935 -0.163 1.00 53.31 99 ASP A N 1
ATOM 730 C CA . ASP A 1 99 ? -18.906 27.996 0.012 1.00 53.31 99 ASP A CA 1
ATOM 731 C C . ASP A 1 99 ? -18.818 28.322 1.510 1.00 53.31 99 ASP A C 1
ATOM 733 O O . ASP A 1 99 ? -19.806 28.692 2.140 1.00 53.31 99 ASP A O 1
ATOM 737 N N . HIS A 1 100 ? -17.604 28.186 2.047 1.00 50.81 100 HIS A N 1
ATOM 738 C CA . HIS A 1 100 ? -17.164 28.598 3.385 1.00 50.81 100 HIS A CA 1
ATOM 739 C C . HIS A 1 100 ? -17.422 27.604 4.534 1.00 50.81 100 HIS A C 1
ATOM 741 O O . HIS A 1 100 ? -18.500 27.512 5.111 1.00 50.81 100 HIS A O 1
ATOM 747 N N . VAL A 1 101 ? -16.342 26.940 4.962 1.00 50.03 101 VAL A N 1
ATOM 748 C CA . VAL A 1 101 ? -16.148 26.605 6.379 1.00 50.03 101 VAL A CA 1
ATOM 749 C C . VAL A 1 101 ? -15.531 27.849 7.012 1.00 50.03 101 VAL A C 1
ATOM 751 O O . VAL A 1 101 ? -14.364 28.155 6.758 1.00 50.03 101 VAL A O 1
ATOM 754 N N . GLU A 1 102 ? -16.316 28.602 7.784 1.00 46.12 102 GLU A N 1
ATOM 755 C CA . GLU A 1 102 ? -15.757 29.609 8.684 1.00 46.12 102 GLU A CA 1
ATOM 756 C C . GLU A 1 102 ? -14.779 28.917 9.638 1.00 46.12 102 GLU A C 1
ATOM 758 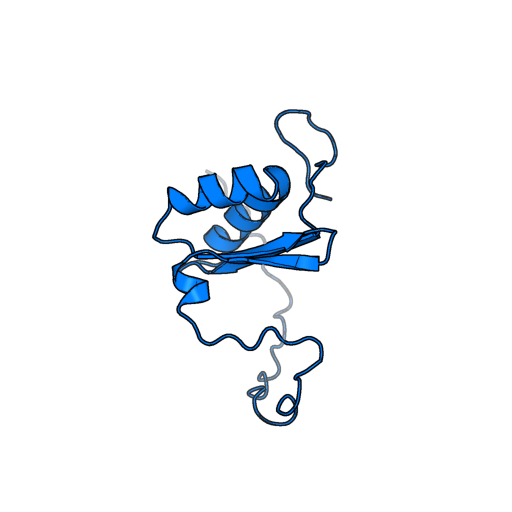O O . GLU A 1 102 ? -15.100 27.956 10.338 1.00 46.12 102 GLU A O 1
ATOM 763 N N . SER A 1 103 ? -13.536 29.390 9.602 1.00 49.16 103 SER A N 1
ATOM 764 C CA . SER A 1 103 ? -12.497 29.037 10.554 1.00 49.16 103 SER A CA 1
ATOM 765 C C . SER A 1 103 ? -12.844 29.677 11.896 1.00 49.16 103 SER A C 1
ATOM 767 O O . SER A 1 103 ? -12.387 30.786 12.179 1.00 49.16 103 SER A O 1
ATOM 769 N N . ASP A 1 104 ? -13.590 28.972 12.742 1.00 39.50 104 ASP A N 1
ATOM 770 C CA . ASP A 1 104 ? -13.704 29.340 14.152 1.00 39.50 104 ASP A CA 1
ATOM 771 C C . ASP A 1 104 ? -12.376 29.058 14.865 1.00 39.50 104 ASP A C 1
ATOM 773 O O . ASP A 1 104 ? -12.113 28.007 15.449 1.00 39.50 104 ASP A O 1
ATOM 777 N N . SER A 1 105 ? -11.507 30.063 14.798 1.00 47.28 105 SER A N 1
ATOM 778 C CA . SER A 1 105 ? -10.452 30.294 15.770 1.00 47.28 105 SER A CA 1
ATOM 779 C C . SER A 1 105 ? -11.116 30.646 17.100 1.00 47.28 105 SER A C 1
ATOM 781 O O . SER A 1 105 ? -11.422 31.816 17.326 1.00 47.28 105 SER A O 1
ATOM 783 N N . HIS A 1 106 ? -11.295 29.677 17.998 1.00 43.12 106 HIS A N 1
ATOM 784 C CA . HIS A 1 106 ? -11.415 29.947 19.431 1.00 43.12 106 HIS A CA 1
ATOM 785 C C . HIS A 1 106 ? -10.418 29.099 20.221 1.00 43.12 106 HIS A C 1
ATOM 787 O O . HIS A 1 106 ? -10.414 27.871 20.184 1.00 43.12 106 HIS A O 1
ATOM 793 N N . ALA A 1 107 ? -9.540 29.833 20.899 1.00 35.84 107 ALA A N 1
ATOM 794 C CA . ALA A 1 107 ? -8.539 29.376 21.839 1.00 35.84 107 ALA A CA 1
ATOM 795 C C . ALA A 1 107 ? -9.158 28.644 23.033 1.00 35.84 107 ALA A C 1
ATOM 797 O O . ALA A 1 107 ? -10.179 29.113 23.533 1.00 35.84 107 ALA A O 1
ATOM 798 N N . ILE A 1 108 ? -8.476 27.597 23.520 1.00 38.28 108 ILE A N 1
ATOM 799 C CA . ILE A 1 108 ? -7.932 27.475 24.891 1.00 38.28 108 ILE A CA 1
ATOM 800 C C . ILE A 1 108 ? -6.626 26.679 24.800 1.00 38.28 108 ILE A C 1
ATOM 802 O O . ILE A 1 108 ? -6.637 25.625 24.127 1.00 38.28 108 ILE A O 1
#

Mean predicted aligned error: 11.52 Å

pLDDT: mean 82.0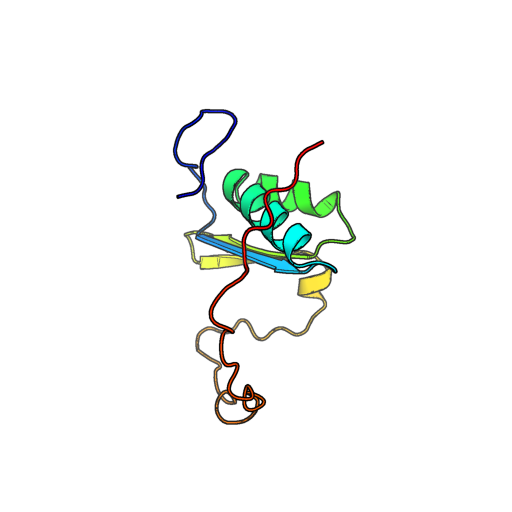, std 21.82, range [35.84, 98.5]

Foldseek 3Di:
DQAQPVVRHPADEQWPFKAKDAPDPVVRVVLRSVLRNLYDPRSLVVVVVPVRMWMWTQGPVRDIDTDPVVVVDPDDPPPPPPPDVVPDDPPPPPDDPDPDDPPPPDDD

Secondary structure (DSSP, 8-state):
--EETTTTEE---SEEEEEEE-SSHHHHHHHHHHHHHH-HHHHHHHHHT-TT-EEEEEETT--EEE-HHHHTS-----TT--SSTTS-----------S---------

Solvent-accessible surface area (backbone atoms only — not comparable to full-atom values): 6946 Å² total; per-residue (Å²): 138,60,64,27,83,92,74,76,40,74,49,76,51,61,42,67,46,63,49,52,48,47,100,41,69,70,58,20,53,55,49,31,53,50,30,43,51,56,14,60,71,56,21,52,57,57,42,73,77,35,87,79,50,37,41,41,36,30,32,76,88,68,52,78,47,63,32,72,77,48,65,74,41,96,68,88,78,61,90,85,76,70,87,60,83,89,76,77,72,77,79,74,70,87,76,75,77,76,86,76,81,79,81,82,85,72,89,133

Nearest PDB structures (foldseek):
  4xdu-assembly1_A  TM=9.384E-01  e=3.548E-05  Treponema pallidum subsp. pallidum str. Nichols
  4ifz-assembly1_A  TM=9.384E-01  e=4.630E-05  Treponema pallidum subsp. pallidum str. Nichols
  4xdr-assembly1_A  TM=9.403E-01  e=6.042E-05  Treponema pallidum subsp. pallidum str. Nichols
  7mgt-assembly1_A  TM=9.392E-01  e=6.457E-05  Treponema pallidum
  7esb-assembly1_A  TM=9.321E-01  e=7.376E-05  Listeria monocytogenes 10403S

Sequence (108 aa):
HIIDPRTGRPAKTDVLAVTMLADRTVTAEIHAKAVLILGVEEGLRYLAQRPALEGLIIDHAGDIHLTPGLLARDLDLTPGSTSDAAGILPSIPDYSIPDHVESDSHAI

Radius of gyration: 18.19 Å; Cα contacts (8 Å, |Δi|>4): 111; chains: 1; bounding box: 42×44×45 Å